Protein AF-A0A6B3GHG1-F1 (afdb_monomer)

Mean predicted aligned error: 8.82 Å

Structure (mmCIF, N/CA/C/O backbone):
data_AF-A0A6B3GHG1-F1
#
_entry.id   AF-A0A6B3GHG1-F1
#
loop_
_atom_site.group_PDB
_atom_site.id
_atom_site.type_symbol
_atom_site.label_atom_id
_atom_site.label_alt_id
_atom_site.label_comp_id
_atom_site.label_asym_id
_atom_site.label_entity_id
_atom_site.label_seq_id
_atom_site.pdbx_PDB_ins_code
_atom_site.Cartn_x
_atom_site.Cartn_y
_atom_site.Cartn_z
_atom_site.occupancy
_atom_site.B_iso_or_equiv
_atom_site.auth_seq_id
_atom_site.auth_comp_id
_atom_site.auth_asym_id
_atom_site.auth_atom_id
_atom_site.pdbx_PDB_model_num
ATOM 1 N N . GLY A 1 1 ? -7.196 -22.641 15.620 1.00 40.41 1 GLY A N 1
ATOM 2 C CA . GLY A 1 1 ? -7.844 -21.319 15.682 1.00 40.41 1 GLY A CA 1
ATOM 3 C C . GLY A 1 1 ? -8.232 -21.071 17.117 1.00 40.41 1 GLY A C 1
ATOM 4 O O . GLY A 1 1 ? -8.872 -21.934 17.696 1.00 40.41 1 GLY A O 1
ATOM 5 N N . ASN A 1 2 ? -7.769 -19.978 17.717 1.00 51.84 2 ASN A N 1
ATOM 6 C CA . ASN A 1 2 ? -7.827 -19.774 19.164 1.00 51.84 2 ASN A CA 1
ATOM 7 C C . ASN A 1 2 ? -9.122 -19.054 19.590 1.00 51.84 2 ASN A C 1
ATOM 9 O O . ASN A 1 2 ? -9.038 -17.950 20.099 1.00 51.84 2 ASN A O 1
ATOM 13 N N . GLY A 1 3 ? -10.294 -19.634 19.286 1.00 67.94 3 GLY A N 1
ATOM 14 C CA . GLY A 1 3 ? -11.611 -19.364 19.909 1.00 67.94 3 GLY A CA 1
ATOM 15 C C . GLY A 1 3 ? -12.143 -17.926 20.079 1.00 67.94 3 GLY A C 1
ATOM 16 O O . GLY A 1 3 ? -13.216 -17.775 20.650 1.00 67.94 3 GLY A O 1
ATOM 17 N N . GLY A 1 4 ? -11.440 -16.883 19.638 1.00 70.38 4 GLY A N 1
ATOM 18 C CA . GLY A 1 4 ? -11.785 -15.491 19.922 1.00 70.38 4 GLY A CA 1
ATOM 19 C C . GLY A 1 4 ? -12.891 -14.958 19.016 1.00 70.38 4 GLY A C 1
ATOM 20 O O . GLY A 1 4 ? -12.834 -15.120 17.796 1.00 70.38 4 GLY A O 1
ATOM 21 N N . LEU A 1 5 ? -13.876 -14.289 19.615 1.00 77.00 5 LEU A N 1
ATOM 22 C CA . LEU A 1 5 ? -14.923 -13.547 18.919 1.00 77.00 5 LEU A CA 1
ATOM 23 C C . LEU A 1 5 ? -14.514 -12.070 18.844 1.00 77.00 5 LEU A C 1
ATOM 25 O O . LEU A 1 5 ? -14.294 -11.440 19.875 1.00 77.00 5 LEU A O 1
ATOM 29 N N . ARG A 1 6 ? -14.408 -11.512 17.632 1.00 78.06 6 ARG A N 1
ATOM 30 C CA . ARG A 1 6 ? -14.175 -10.075 17.418 1.00 78.06 6 ARG A CA 1
ATOM 31 C C . ARG A 1 6 ? -15.475 -9.421 16.966 1.00 78.06 6 ARG A C 1
ATOM 33 O O . ARG A 1 6 ? -16.070 -9.852 15.982 1.00 78.06 6 ARG A O 1
ATOM 40 N N . ILE A 1 7 ? -15.882 -8.372 17.672 1.00 78.31 7 ILE A N 1
ATOM 41 C CA . ILE A 1 7 ? -17.074 -7.573 17.377 1.00 78.31 7 ILE A CA 1
ATOM 42 C C . ILE A 1 7 ? -16.595 -6.161 17.045 1.00 78.31 7 ILE A C 1
ATOM 44 O O . ILE A 1 7 ? -15.796 -5.593 17.783 1.00 78.31 7 ILE A O 1
ATOM 48 N N . GLN A 1 8 ? -17.047 -5.613 15.919 1.00 76.75 8 GLN A N 1
ATOM 49 C CA . GLN A 1 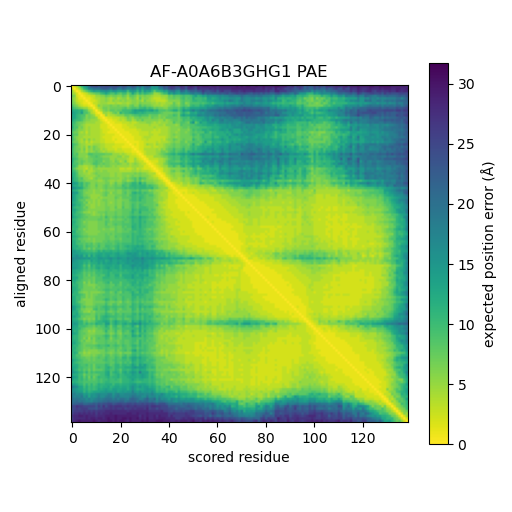8 ? -16.683 -4.271 15.472 1.00 76.75 8 GLN A CA 1
ATOM 50 C C . GLN A 1 8 ? -17.943 -3.422 15.337 1.00 76.75 8 GLN A C 1
ATOM 52 O O . GLN A 1 8 ? -18.911 -3.844 14.708 1.00 76.75 8 GLN A O 1
ATOM 57 N N . ILE A 1 9 ? -17.916 -2.232 15.933 1.00 80.44 9 ILE A N 1
ATOM 58 C CA . ILE A 1 9 ? -19.043 -1.301 15.974 1.00 80.44 9 ILE A CA 1
ATOM 59 C C . ILE A 1 9 ? -18.542 0.045 15.458 1.00 80.44 9 ILE A C 1
ATOM 61 O O . ILE A 1 9 ? -17.497 0.536 15.883 1.00 80.44 9 ILE A O 1
ATOM 65 N N . THR A 1 10 ? -19.260 0.621 14.505 1.00 69.75 10 THR A N 1
ATOM 66 C CA . THR A 1 10 ? -19.001 1.964 13.984 1.00 69.75 10 THR A CA 1
ATOM 67 C C . THR A 1 10 ? -19.739 2.949 14.896 1.00 69.75 10 THR A C 1
ATOM 69 O O . THR A 1 10 ? -20.931 2.772 15.099 1.00 69.75 10 THR A O 1
ATOM 72 N N . GLU A 1 11 ? -19.046 3.950 15.456 1.00 66.56 11 GLU A N 1
ATOM 73 C CA . GLU A 1 11 ? -19.624 5.038 16.287 1.00 66.56 11 GLU A CA 1
ATOM 74 C C . GLU A 1 11 ? -19.921 4.711 17.764 1.00 66.56 11 GLU A C 1
ATOM 76 O O . GLU A 1 11 ? -21.037 4.864 18.256 1.00 66.56 11 GLU A O 1
ATOM 81 N N . VAL A 1 12 ? -18.888 4.331 18.518 1.00 71.94 12 VAL A N 1
ATOM 82 C CA . VAL A 1 12 ? -18.977 4.198 19.980 1.00 71.94 12 VAL A CA 1
ATOM 83 C C . VAL A 1 12 ? -18.058 5.232 20.622 1.00 71.94 12 VAL A C 1
ATOM 85 O O . VAL A 1 12 ? -16.864 5.259 20.333 1.00 71.94 12 VAL A O 1
ATOM 88 N N . ASP A 1 13 ? -18.603 6.105 21.470 1.00 75.06 13 ASP A N 1
ATOM 89 C CA . ASP A 1 13 ? -17.784 6.994 22.297 1.00 75.06 13 ASP A CA 1
ATOM 90 C C . ASP A 1 13 ? -17.149 6.231 23.476 1.00 75.06 13 ASP A C 1
ATOM 92 O O . ASP A 1 13 ? -17.560 5.123 23.826 1.00 75.06 13 ASP A O 1
ATOM 96 N N . THR A 1 14 ? -16.125 6.804 24.111 1.00 75.06 14 THR A N 1
ATOM 97 C CA . THR A 1 14 ? -15.379 6.119 25.179 1.00 75.06 14 THR A CA 1
ATOM 98 C C . THR A 1 14 ? -16.247 5.757 26.390 1.00 75.06 14 THR A C 1
ATOM 100 O O . THR A 1 14 ? -15.979 4.759 27.055 1.00 75.06 14 THR A O 1
ATOM 103 N N . ALA A 1 15 ? -17.291 6.537 26.687 1.00 78.31 15 ALA A N 1
ATOM 104 C CA . ALA A 1 15 ? -18.185 6.260 27.810 1.00 78.31 15 ALA A CA 1
ATOM 105 C C . ALA A 1 15 ? -19.100 5.068 27.496 1.00 78.31 15 ALA A C 1
ATOM 107 O O . ALA A 1 15 ? -19.223 4.148 28.303 1.00 78.31 15 ALA A O 1
ATOM 108 N N . LYS A 1 16 ? -19.657 5.043 26.284 1.00 81.44 16 LYS A N 1
ATOM 109 C CA . LYS A 1 16 ? -20.471 3.955 25.746 1.00 81.44 16 LYS A CA 1
ATOM 110 C C . LYS A 1 16 ? -19.663 2.662 25.609 1.00 81.44 16 LYS A C 1
ATOM 112 O O . LYS A 1 16 ? -20.178 1.588 25.891 1.00 81.44 16 LYS A O 1
ATOM 117 N N . ALA A 1 17 ? -18.387 2.751 25.230 1.00 80.44 17 ALA A N 1
ATOM 118 C CA . ALA A 1 17 ? -17.499 1.592 25.133 1.00 80.44 17 ALA A CA 1
ATOM 119 C C . ALA A 1 17 ? -17.252 0.931 26.498 1.00 80.44 17 ALA A C 1
ATOM 121 O O . ALA A 1 17 ? -17.267 -0.296 26.593 1.00 80.44 17 ALA A O 1
ATOM 122 N N . ASN A 1 18 ? -17.072 1.732 27.552 1.00 82.56 18 ASN A N 1
ATOM 123 C CA . ASN A 1 18 ? -16.923 1.220 28.915 1.00 82.56 18 ASN A CA 1
ATOM 124 C C . ASN A 1 18 ? -18.222 0.583 29.426 1.00 82.56 18 ASN A C 1
ATOM 126 O O . ASN A 1 18 ? -18.173 -0.515 29.970 1.00 82.56 18 ASN A O 1
ATOM 130 N N . GLU A 1 19 ? -19.374 1.212 29.173 1.00 85.19 19 GLU A N 1
ATOM 131 C CA . GLU A 1 19 ? -20.698 0.656 29.500 1.00 85.19 19 GLU A CA 1
ATOM 132 C C . GLU A 1 19 ? -20.926 -0.703 28.808 1.00 85.19 19 GLU A C 1
ATOM 134 O O . GLU A 1 19 ? -21.356 -1.671 29.437 1.00 85.19 19 GLU A O 1
ATOM 139 N N . ILE A 1 20 ? -20.576 -0.808 27.519 1.00 85.19 20 ILE A N 1
ATOM 140 C CA . ILE A 1 20 ? -20.667 -2.055 26.745 1.00 85.19 20 ILE A CA 1
ATOM 141 C C . ILE A 1 20 ? -19.745 -3.128 27.332 1.00 85.19 20 ILE A C 1
ATOM 143 O O . ILE A 1 20 ? -20.159 -4.277 27.470 1.00 85.19 20 ILE A O 1
ATOM 147 N N . LYS A 1 21 ? -18.510 -2.766 27.696 1.00 84.19 21 LYS A N 1
ATOM 148 C CA . LYS A 1 21 ? -17.539 -3.691 28.292 1.00 84.19 21 LYS A CA 1
ATOM 149 C C . LYS A 1 21 ? -18.024 -4.248 29.633 1.00 84.19 21 LYS A C 1
ATOM 151 O O . LYS A 1 21 ? -17.899 -5.447 29.867 1.00 84.19 21 LYS A O 1
ATOM 156 N N . GLU A 1 22 ? -18.579 -3.394 30.486 1.00 85.88 22 GLU A N 1
ATOM 157 C CA . GLU A 1 22 ? -19.104 -3.772 31.803 1.00 85.88 22 GLU A CA 1
ATOM 158 C C . GLU A 1 22 ? -20.341 -4.675 31.659 1.00 85.88 22 GLU A C 1
ATOM 160 O O . GLU A 1 22 ? -20.395 -5.752 32.247 1.00 85.88 22 GLU A O 1
ATOM 165 N N . THR A 1 23 ? -21.251 -4.330 30.741 1.00 87.44 23 THR A N 1
ATOM 166 C CA . THR A 1 23 ? -22.426 -5.159 30.419 1.00 87.44 23 THR A CA 1
ATOM 167 C C . THR A 1 23 ? -22.027 -6.538 29.875 1.00 87.44 23 THR A C 1
ATOM 169 O O . THR A 1 23 ? -22.565 -7.555 30.303 1.00 87.44 23 THR A O 1
ATOM 172 N N . LEU A 1 24 ? -21.052 -6.598 28.959 1.00 86.81 24 LEU A N 1
ATOM 173 C CA . LEU A 1 24 ? -20.536 -7.859 28.410 1.00 86.81 24 LEU A CA 1
ATOM 174 C C . LEU A 1 24 ? -19.855 -8.724 29.478 1.00 86.81 24 LEU A C 1
ATOM 176 O O . LEU A 1 24 ? -20.000 -9.944 29.445 1.00 86.81 24 LEU A O 1
ATOM 180 N N . SER A 1 25 ? -19.118 -8.107 30.408 1.00 87.56 25 SER A N 1
ATOM 181 C CA . SER A 1 25 ? -18.491 -8.794 31.544 1.00 87.56 25 SER A CA 1
ATOM 182 C C . SER A 1 25 ? -19.546 -9.470 32.422 1.00 87.56 25 SER A C 1
ATOM 184 O O . SER A 1 25 ? -19.427 -10.657 32.729 1.00 87.56 25 SER A O 1
ATOM 186 N N . ASP A 1 26 ? -20.605 -8.738 32.770 1.00 89.31 26 ASP A N 1
ATOM 187 C CA . ASP A 1 26 ? -21.681 -9.233 33.630 1.00 89.31 26 ASP A CA 1
ATOM 188 C C . ASP A 1 26 ? -22.517 -10.330 32.954 1.00 89.31 26 ASP A C 1
ATOM 190 O O . ASP A 1 26 ? -22.846 -11.340 33.578 1.00 89.31 26 ASP A O 1
ATOM 194 N N . GLU A 1 27 ? -22.839 -10.167 31.669 1.00 88.69 27 GLU A N 1
ATOM 195 C CA . GLU A 1 27 ? -23.734 -11.076 30.945 1.00 88.69 27 GLU A CA 1
ATOM 196 C C . GLU A 1 27 ? -23.037 -12.368 30.490 1.00 88.69 27 GLU A C 1
ATOM 198 O O . GLU A 1 27 ? -23.653 -13.436 30.462 1.00 88.69 27 GLU A O 1
ATOM 203 N N . LEU A 1 28 ? -21.738 -12.300 30.175 1.00 86.06 28 LEU A N 1
ATOM 204 C CA . LEU A 1 28 ? -20.942 -13.469 29.788 1.00 86.06 28 LEU A CA 1
ATOM 205 C C . LEU A 1 28 ? -20.221 -14.126 30.976 1.00 86.06 28 LEU A C 1
ATOM 207 O O . LEU A 1 28 ? -19.706 -15.236 30.829 1.00 86.06 28 LEU A O 1
ATOM 211 N N . GLY A 1 29 ? -20.174 -13.468 32.140 1.00 84.94 29 GLY A N 1
ATOM 212 C CA . GLY A 1 29 ? -19.451 -13.945 33.324 1.00 84.94 29 GLY A CA 1
ATOM 213 C C . GLY A 1 29 ? -17.933 -14.016 33.125 1.00 84.94 29 GLY A C 1
ATOM 214 O O . GLY A 1 29 ? -17.265 -14.833 33.760 1.00 84.94 29 GLY A O 1
ATOM 215 N N . ILE A 1 30 ? -17.395 -13.204 32.211 1.00 85.38 30 ILE A N 1
ATOM 216 C CA . ILE A 1 30 ? -15.971 -13.157 31.860 1.00 85.38 30 ILE A CA 1
ATOM 217 C C . ILE A 1 30 ? -15.356 -11.932 32.547 1.00 85.38 30 ILE A C 1
ATOM 219 O O . ILE A 1 30 ? -15.942 -10.857 32.447 1.00 85.38 30 ILE A O 1
ATOM 223 N N . PRO A 1 31 ? -14.186 -12.044 33.206 1.00 82.88 31 PRO A N 1
ATOM 224 C CA . PRO A 1 31 ? -13.517 -10.895 33.807 1.00 82.88 31 PRO A CA 1
ATOM 225 C C . PRO A 1 31 ? -13.328 -9.755 32.800 1.00 82.88 31 PRO A C 1
ATOM 227 O O . PRO A 1 31 ? -12.861 -9.974 31.683 1.00 82.88 31 PRO A O 1
ATOM 230 N N . ALA A 1 32 ? -13.620 -8.519 33.209 1.00 78.31 32 ALA A N 1
ATOM 231 C CA . ALA A 1 32 ? -13.442 -7.342 32.357 1.00 78.31 32 ALA A CA 1
ATOM 232 C C . ALA A 1 32 ? -12.001 -7.197 31.821 1.00 78.31 32 ALA A C 1
ATOM 234 O O . ALA A 1 32 ? -11.797 -6.651 30.737 1.00 78.31 32 ALA A O 1
ATOM 235 N N . ASP A 1 33 ? -10.998 -7.709 32.536 1.00 80.88 33 ASP A N 1
ATOM 236 C CA . ASP A 1 33 ? -9.598 -7.703 32.094 1.00 80.88 33 ASP A CA 1
ATOM 237 C C . ASP A 1 33 ? -9.347 -8.591 30.862 1.00 80.88 33 ASP A C 1
ATOM 239 O O . ASP A 1 33 ? -8.439 -8.309 30.081 1.00 80.88 33 ASP A O 1
ATOM 243 N N . ASP A 1 34 ? -10.191 -9.599 30.627 1.00 81.44 34 ASP A N 1
ATOM 244 C CA . ASP A 1 34 ? -10.109 -10.473 29.453 1.00 81.44 34 ASP A CA 1
ATOM 245 C C . ASP A 1 34 ? -10.811 -9.867 28.218 1.00 81.44 34 ASP A C 1
ATOM 247 O O . ASP A 1 34 ? -10.642 -10.350 27.093 1.00 81.44 34 ASP A O 1
ATOM 251 N N . ILE A 1 35 ? -11.570 -8.775 28.390 1.00 80.62 35 ILE A N 1
ATOM 252 C CA . ILE A 1 35 ? -12.243 -8.050 27.304 1.00 80.62 35 ILE A CA 1
ATOM 253 C C . ILE A 1 35 ? -11.355 -6.885 26.841 1.00 80.62 35 ILE A C 1
ATOM 255 O O . ILE A 1 35 ? -11.296 -5.817 27.462 1.00 80.62 35 ILE A O 1
ATOM 259 N N . ASN A 1 36 ? -10.682 -7.075 25.703 1.00 79.62 36 ASN A N 1
ATOM 260 C CA . ASN A 1 36 ? -9.922 -6.016 25.037 1.00 79.62 36 ASN A CA 1
ATOM 261 C C . ASN A 1 36 ? -10.865 -5.117 24.227 1.00 79.62 36 ASN A C 1
ATOM 263 O O . ASN A 1 36 ? -11.526 -5.578 23.297 1.00 79.62 36 ASN A O 1
ATOM 267 N N . ALA A 1 37 ? -10.911 -3.834 24.584 1.00 74.44 37 ALA A N 1
ATOM 268 C CA . ALA A 1 37 ? -11.679 -2.815 23.882 1.00 74.44 37 ALA A CA 1
ATOM 269 C C . ALA A 1 37 ? -10.712 -1.785 23.292 1.00 74.44 37 ALA A C 1
ATOM 271 O O . ALA A 1 37 ? -10.223 -0.905 23.999 1.00 74.44 37 ALA A O 1
ATOM 272 N N . ASP A 1 38 ? -10.445 -1.907 21.995 1.00 75.75 38 ASP A N 1
ATOM 273 C CA . ASP A 1 38 ? -9.664 -0.930 21.244 1.00 75.75 38 ASP A CA 1
ATOM 274 C C . ASP A 1 38 ? -10.610 0.021 20.516 1.00 75.75 38 ASP A C 1
ATOM 276 O O . ASP A 1 38 ? -11.439 -0.394 19.703 1.00 75.75 38 ASP A O 1
ATOM 280 N N . LEU A 1 39 ? -10.487 1.313 20.815 1.00 74.62 39 LEU A N 1
ATOM 281 C CA . LEU A 1 39 ? -11.327 2.350 20.232 1.00 74.62 39 LEU A CA 1
ATOM 282 C C . LEU A 1 39 ? -10.517 3.119 19.190 1.00 74.62 39 LEU A C 1
ATOM 284 O O . LEU A 1 39 ? -9.623 3.904 19.514 1.00 74.62 39 LEU A O 1
ATOM 288 N N . VAL A 1 40 ? -10.825 2.878 17.918 1.00 76.56 40 VAL A N 1
ATOM 289 C CA . VAL A 1 40 ? -10.165 3.560 16.806 1.00 76.56 40 VAL A CA 1
ATOM 290 C C . VAL A 1 40 ? -10.894 4.862 16.514 1.00 76.56 40 VAL A C 1
ATOM 292 O O . VAL A 1 40 ? -11.969 4.889 15.919 1.00 76.56 40 VAL A O 1
ATOM 295 N N . GLY A 1 41 ? -10.303 5.962 16.979 1.00 77.25 41 GLY A N 1
ATOM 296 C CA . GLY A 1 41 ? -10.855 7.297 16.784 1.00 77.25 41 GLY A CA 1
ATOM 297 C C . GLY A 1 41 ? -10.726 7.792 15.332 1.00 77.25 41 GLY A C 1
ATOM 298 O O . GLY A 1 41 ? -9.774 7.417 14.638 1.00 77.25 41 GLY A O 1
ATOM 299 N N . PRO A 1 42 ? -11.603 8.714 14.884 1.00 76.44 42 PRO A N 1
ATOM 300 C CA . PRO A 1 42 ? -11.550 9.290 13.535 1.00 76.44 42 PRO A CA 1
ATOM 301 C C . PRO A 1 42 ? -10.181 9.894 13.186 1.00 76.44 42 PRO A C 1
ATOM 303 O O . PRO A 1 42 ? -9.661 9.693 12.090 1.00 76.44 42 PRO A O 1
ATOM 306 N N . SER A 1 43 ? -9.549 10.566 14.153 1.00 81.50 43 SER A N 1
ATOM 307 C CA . SER A 1 43 ? -8.223 11.174 13.996 1.00 81.50 43 SER A CA 1
ATOM 308 C C . SER A 1 43 ? -7.101 10.148 13.842 1.00 81.50 43 SER A C 1
ATOM 310 O O . SER A 1 43 ? -6.073 10.442 13.233 1.00 81.50 43 SER A O 1
ATOM 312 N N . TRP A 1 44 ? -7.254 8.943 14.392 1.00 83.25 44 TRP A N 1
ATOM 313 C CA . TRP A 1 44 ? -6.278 7.875 14.200 1.00 83.25 44 TRP A CA 1
ATOM 314 C C . TRP A 1 44 ? -6.369 7.327 12.777 1.00 83.25 44 TRP A C 1
ATOM 316 O O . TRP A 1 44 ? -5.348 7.238 12.098 1.00 83.25 44 TRP A O 1
ATOM 326 N N . GLY A 1 45 ? -7.587 7.059 12.293 1.00 81.50 45 GLY A N 1
ATOM 327 C CA . GLY A 1 45 ? -7.823 6.622 10.915 1.00 81.50 45 GLY A CA 1
ATOM 328 C C . GLY A 1 45 ? -7.266 7.614 9.891 1.00 81.50 45 GLY A C 1
ATOM 329 O O . GLY A 1 45 ? -6.543 7.217 8.978 1.00 81.50 45 GLY A O 1
ATOM 330 N 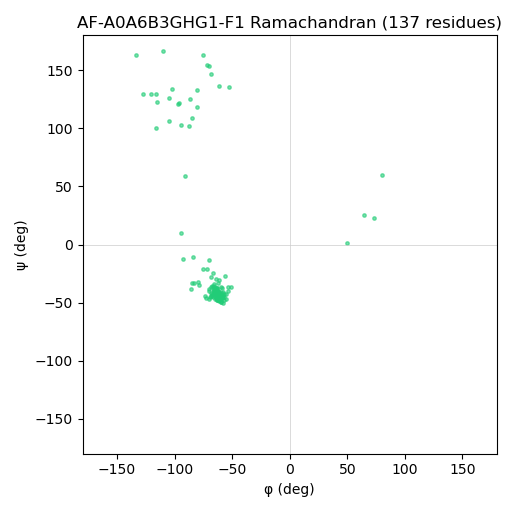N . GLU A 1 46 ? -7.504 8.912 10.098 1.00 85.00 46 GLU A N 1
ATOM 331 C CA . GLU A 1 46 ? -6.947 9.976 9.255 1.00 85.00 46 GLU A CA 1
ATOM 332 C C . GLU A 1 46 ? -5.409 9.979 9.262 1.00 85.00 46 GLU A C 1
ATOM 334 O O . GLU A 1 46 ? -4.772 10.047 8.208 1.00 85.00 46 GLU A O 1
ATOM 339 N N . GLN A 1 47 ? -4.785 9.846 10.435 1.00 88.12 47 GLN A N 1
ATOM 340 C CA . GLN A 1 47 ? -3.326 9.770 10.539 1.00 88.12 47 GLN A CA 1
ATOM 341 C C . GLN A 1 47 ? -2.754 8.543 9.823 1.00 88.12 47 GLN A C 1
ATOM 343 O O . GLN A 1 47 ? -1.724 8.652 9.153 1.00 88.12 47 GLN A O 1
ATOM 348 N N . ILE A 1 48 ? -3.394 7.379 9.953 1.00 87.38 48 ILE A N 1
ATOM 349 C CA . ILE A 1 48 ? -2.946 6.154 9.285 1.00 87.38 48 ILE A CA 1
ATOM 350 C C . ILE A 1 48 ? -3.119 6.264 7.772 1.00 87.38 48 ILE A C 1
ATOM 352 O O . ILE A 1 48 ? -2.179 5.949 7.043 1.00 87.38 48 ILE A O 1
ATOM 356 N N . ALA A 1 49 ? -4.253 6.777 7.296 1.00 85.56 49 ALA A N 1
ATOM 357 C CA . ALA A 1 49 ? -4.481 7.013 5.875 1.00 85.56 49 ALA A CA 1
ATOM 358 C C . ALA A 1 49 ? -3.431 7.971 5.288 1.00 85.56 49 ALA A C 1
ATOM 360 O O . ALA A 1 49 ? -2.824 7.672 4.259 1.00 85.56 49 ALA A O 1
ATOM 361 N N . ASN A 1 50 ? -3.134 9.078 5.974 1.00 90.12 50 ASN A N 1
ATOM 362 C CA . ASN A 1 50 ? -2.104 10.029 5.545 1.00 90.12 50 ASN A CA 1
ATOM 363 C C . ASN A 1 50 ? -0.702 9.400 5.505 1.00 90.12 50 ASN A C 1
ATOM 365 O O . ASN A 1 50 ? 0.060 9.627 4.559 1.00 90.12 50 ASN A O 1
ATOM 369 N N . LYS A 1 51 ? -0.354 8.566 6.493 1.00 89.94 51 LYS A N 1
ATOM 370 C CA . LYS A 1 51 ? 0.913 7.817 6.490 1.00 89.94 51 LYS A CA 1
ATOM 371 C C . LYS A 1 51 ? 0.973 6.798 5.355 1.00 89.94 51 LYS A C 1
ATOM 373 O O . LYS A 1 51 ? 2.027 6.664 4.740 1.00 89.94 51 LYS A O 1
ATOM 378 N N . ALA A 1 52 ? -0.135 6.123 5.048 1.00 89.44 52 ALA A N 1
ATOM 379 C CA . ALA A 1 52 ? -0.226 5.186 3.932 1.00 89.44 52 ALA A CA 1
ATOM 380 C C . ALA A 1 52 ? 0.030 5.888 2.592 1.00 89.44 52 ALA A C 1
ATOM 382 O O . ALA A 1 52 ? 0.887 5.452 1.824 1.00 89.44 52 ALA A O 1
ATOM 383 N N . TRP A 1 53 ? -0.637 7.021 2.358 1.00 90.31 53 TRP A N 1
ATOM 384 C CA . TRP A 1 53 ? -0.429 7.844 1.165 1.00 90.31 53 TRP A CA 1
ATOM 385 C C . TRP A 1 53 ? 1.003 8.357 1.050 1.00 90.31 53 TRP A C 1
ATOM 387 O O . TRP A 1 53 ? 1.604 8.283 -0.021 1.00 90.31 53 TRP A O 1
ATOM 397 N N . THR A 1 54 ? 1.576 8.828 2.159 1.00 92.31 54 THR A N 1
ATOM 398 C CA . THR A 1 54 ? 2.967 9.298 2.188 1.00 92.31 54 THR A CA 1
ATOM 399 C C . THR A 1 54 ? 3.940 8.162 1.870 1.00 92.31 54 THR A C 1
ATOM 401 O O . THR A 1 54 ? 4.817 8.324 1.025 1.00 92.31 54 THR A O 1
ATOM 404 N N . GLY A 1 55 ? 3.771 6.998 2.505 1.00 91.25 55 GLY A N 1
ATOM 405 C CA . GLY A 1 55 ? 4.612 5.824 2.271 1.00 91.25 55 GLY A CA 1
ATOM 406 C C . GLY A 1 55 ? 4.538 5.336 0.826 1.00 91.25 55 GLY A C 1
ATOM 407 O O . GLY A 1 55 ? 5.572 5.071 0.214 1.00 91.25 55 GLY A O 1
ATOM 408 N N . LEU A 1 56 ? 3.333 5.304 0.254 1.00 90.00 56 LEU A N 1
ATOM 409 C CA . LEU A 1 56 ? 3.124 4.974 -1.150 1.00 90.00 56 LEU A CA 1
ATOM 410 C C . LEU A 1 56 ? 3.807 5.982 -2.082 1.00 90.00 56 LEU A C 1
ATOM 412 O O . LEU A 1 56 ? 4.493 5.580 -3.016 1.00 90.00 56 LEU A O 1
ATOM 416 N N . GLY A 1 57 ? 3.661 7.284 -1.825 1.00 92.06 57 GLY A N 1
ATOM 417 C CA . GLY A 1 57 ? 4.307 8.327 -2.623 1.00 92.06 57 GLY A CA 1
ATOM 418 C C . GLY A 1 57 ? 5.833 8.214 -2.607 1.00 92.06 57 GLY A C 1
ATOM 419 O O . GLY A 1 57 ? 6.466 8.247 -3.662 1.00 92.06 57 GLY A O 1
ATOM 420 N N . VAL A 1 58 ? 6.423 8.005 -1.425 1.00 94.25 58 VAL A N 1
ATOM 421 C CA . VAL A 1 58 ? 7.869 7.778 -1.277 1.00 94.25 58 VAL A CA 1
ATOM 422 C C . VAL A 1 58 ? 8.305 6.525 -2.037 1.00 94.25 58 VAL A C 1
ATOM 424 O O . VAL A 1 58 ? 9.277 6.583 -2.787 1.00 94.25 58 VAL A O 1
ATOM 427 N N . PHE A 1 59 ? 7.573 5.416 -1.901 1.00 91.44 59 PHE A N 1
ATOM 428 C CA . PHE A 1 59 ? 7.848 4.185 -2.641 1.00 91.44 59 PHE A CA 1
ATOM 429 C C . PHE A 1 59 ? 7.821 4.419 -4.156 1.00 91.44 59 PHE A C 1
ATOM 431 O O . PHE A 1 59 ? 8.792 4.098 -4.836 1.00 91.44 59 PHE A O 1
ATOM 438 N N . MET A 1 60 ? 6.769 5.051 -4.684 1.00 90.69 60 MET A N 1
ATOM 439 C CA . MET A 1 60 ? 6.641 5.330 -6.117 1.00 90.69 60 MET A CA 1
ATOM 440 C C . MET A 1 60 ? 7.795 6.187 -6.646 1.00 90.69 60 MET A C 1
ATOM 442 O O . MET A 1 60 ? 8.337 5.890 -7.709 1.00 90.69 60 MET A O 1
ATOM 446 N N . ILE A 1 61 ? 8.221 7.211 -5.901 1.00 92.88 61 ILE A N 1
ATOM 447 C CA . ILE A 1 61 ? 9.377 8.039 -6.275 1.00 92.88 61 ILE A CA 1
ATOM 448 C C . ILE A 1 61 ? 10.655 7.195 -6.334 1.00 92.88 61 ILE A C 1
ATOM 450 O O . ILE A 1 61 ? 11.397 7.279 -7.313 1.00 92.88 61 ILE A O 1
ATOM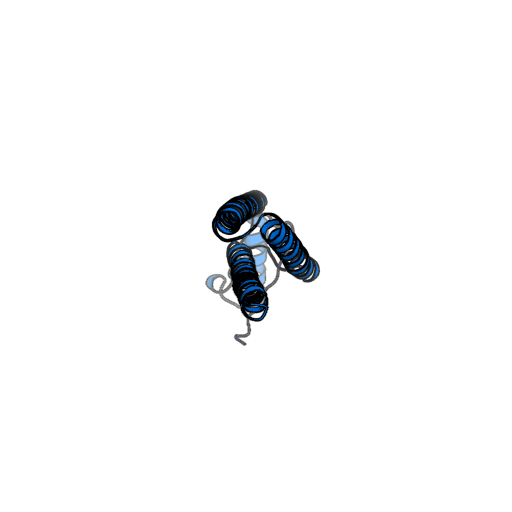 454 N N . LEU A 1 62 ? 10.907 6.363 -5.318 1.00 93.44 62 LEU A N 1
ATOM 455 C CA . LEU A 1 62 ? 12.080 5.486 -5.287 1.00 93.44 62 LEU A CA 1
ATOM 456 C C . LEU A 1 62 ? 12.083 4.504 -6.460 1.00 93.44 62 LEU A C 1
ATOM 458 O O . LEU A 1 62 ? 13.125 4.308 -7.083 1.00 93.44 62 LEU A O 1
ATOM 462 N N . VAL A 1 63 ? 10.923 3.942 -6.804 1.00 91.25 63 VAL A N 1
ATOM 463 C CA . VAL A 1 63 ? 10.773 3.055 -7.961 1.00 91.25 63 VAL A CA 1
ATOM 464 C C . VAL A 1 63 ? 11.060 3.784 -9.267 1.00 91.25 63 VAL A C 1
ATOM 466 O O . VAL A 1 63 ? 11.830 3.279 -10.079 1.00 91.25 63 VAL A O 1
ATOM 469 N N . VAL A 1 64 ? 10.496 4.977 -9.475 1.00 89.50 64 VAL A N 1
ATOM 470 C CA . VAL A 1 64 ? 10.759 5.779 -10.682 1.00 89.50 64 VAL A CA 1
ATOM 471 C C . VAL A 1 64 ? 12.253 6.061 -10.827 1.00 89.50 64 VAL A C 1
ATOM 473 O O . VAL A 1 64 ? 12.809 5.852 -11.903 1.00 89.50 64 VAL A O 1
ATOM 476 N N . ILE A 1 65 ? 12.913 6.498 -9.749 1.00 91.62 65 ILE A N 1
ATOM 477 C CA . ILE A 1 65 ? 14.356 6.778 -9.747 1.00 91.62 65 ILE A CA 1
ATOM 478 C C . ILE A 1 65 ? 15.148 5.510 -10.074 1.00 91.62 65 ILE A C 1
ATOM 480 O O . ILE A 1 65 ? 16.028 5.537 -10.932 1.00 91.62 65 ILE A O 1
ATOM 484 N N . TYR A 1 66 ? 14.824 4.396 -9.420 1.00 90.69 66 TYR A N 1
ATOM 485 C CA . TYR A 1 66 ? 15.485 3.117 -9.649 1.00 90.69 66 TYR A CA 1
ATOM 486 C C . TYR A 1 66 ? 15.347 2.657 -11.109 1.00 90.69 66 TYR A C 1
ATOM 488 O O . TYR A 1 66 ? 16.349 2.353 -11.759 1.00 90.69 66 TYR A O 1
ATOM 496 N N . LEU A 1 67 ? 14.127 2.676 -11.655 1.00 89.19 67 LEU A N 1
ATOM 497 C CA . LEU A 1 67 ? 13.856 2.269 -13.033 1.00 89.19 67 LEU A CA 1
ATOM 498 C C . LEU A 1 67 ? 14.535 3.189 -14.051 1.00 89.19 67 LEU A C 1
ATOM 500 O O . LEU A 1 67 ? 15.038 2.696 -15.055 1.00 89.19 67 LEU A O 1
ATOM 504 N N . ALA A 1 68 ? 14.592 4.498 -13.788 1.00 86.62 68 ALA A N 1
ATOM 505 C CA . ALA A 1 68 ? 15.259 5.461 -14.662 1.00 86.62 68 ALA A CA 1
ATOM 506 C C . ALA A 1 68 ? 16.775 5.221 -14.777 1.00 86.62 68 ALA A C 1
ATOM 508 O O . ALA A 1 68 ? 17.366 5.536 -15.807 1.00 86.62 68 ALA A O 1
ATOM 509 N N . ILE A 1 69 ? 17.405 4.673 -13.732 1.00 88.56 69 ILE A N 1
ATOM 510 C CA . ILE A 1 69 ? 18.839 4.345 -13.728 1.00 88.56 69 ILE A CA 1
ATOM 511 C C . ILE A 1 69 ? 19.086 2.949 -14.323 1.00 88.56 69 ILE A C 1
ATOM 513 O O . ILE A 1 69 ? 20.074 2.743 -15.027 1.00 88.56 69 ILE A O 1
ATOM 517 N N . ALA A 1 70 ? 18.209 1.983 -14.042 1.00 85.19 70 ALA A N 1
ATOM 518 C CA . ALA A 1 70 ? 18.402 0.587 -14.434 1.00 85.19 70 ALA A CA 1
ATOM 519 C C . ALA A 1 70 ? 17.973 0.278 -15.886 1.00 85.19 70 ALA A C 1
ATOM 521 O O . ALA A 1 70 ? 18.589 -0.567 -16.552 1.00 85.19 70 ALA A O 1
ATOM 522 N N . PHE A 1 71 ? 16.940 0.962 -16.394 1.00 84.94 71 PHE A N 1
ATOM 523 C CA . PHE A 1 71 ? 16.228 0.596 -17.622 1.00 84.94 71 PHE A CA 1
ATOM 524 C C . PHE A 1 71 ? 15.980 1.779 -18.570 1.00 84.94 71 PHE A C 1
ATOM 526 O O . PHE A 1 71 ? 16.052 2.948 -18.204 1.00 84.94 71 PHE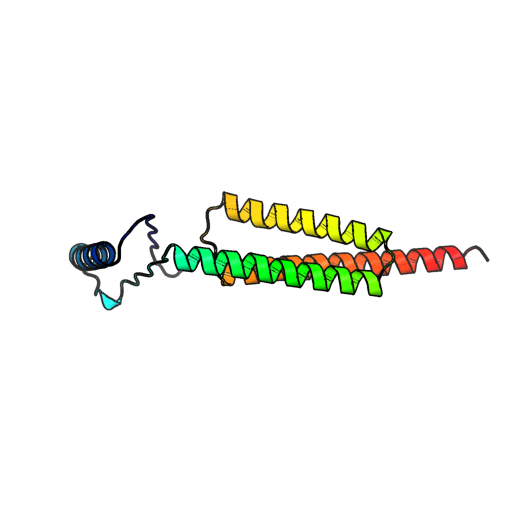 A O 1
ATOM 533 N N . GLU A 1 72 ? 15.658 1.466 -19.827 1.00 86.62 72 GLU A N 1
ATOM 534 C CA . GLU A 1 72 ? 15.238 2.459 -20.819 1.00 86.62 72 GLU A CA 1
ATOM 535 C C . GLU A 1 72 ? 13.841 3.019 -20.511 1.00 86.62 72 GLU A C 1
ATOM 537 O O . GLU A 1 72 ? 12.983 2.327 -19.959 1.00 86.62 72 GLU A O 1
ATOM 542 N N . TRP A 1 73 ? 13.571 4.251 -20.958 1.00 82.56 73 TRP A N 1
ATOM 543 C CA . TRP A 1 73 ? 12.333 4.977 -20.642 1.00 82.56 73 TRP A CA 1
ATOM 544 C C . TRP A 1 73 ? 11.050 4.196 -20.978 1.00 82.56 73 TRP A C 1
ATOM 546 O O . TRP A 1 73 ? 10.081 4.247 -20.226 1.00 82.56 73 TRP A O 1
ATOM 556 N N . ARG A 1 74 ? 11.046 3.428 -22.078 1.00 86.94 74 ARG A N 1
ATOM 557 C CA . ARG A 1 74 ? 9.890 2.616 -22.501 1.00 86.94 74 ARG A CA 1
ATOM 558 C C . ARG A 1 74 ? 9.592 1.488 -21.517 1.00 86.94 74 ARG A C 1
ATOM 560 O O . ARG A 1 74 ? 8.428 1.226 -21.231 1.00 86.94 74 ARG A O 1
ATOM 567 N N . MET A 1 75 ? 10.638 0.845 -20.998 1.00 87.88 75 MET A N 1
ATOM 568 C CA . MET A 1 75 ? 10.511 -0.199 -19.983 1.00 87.88 75 MET A CA 1
ATOM 569 C C . MET A 1 75 ? 10.057 0.413 -18.656 1.00 87.88 75 MET A C 1
ATOM 571 O O . MET A 1 75 ? 9.091 -0.064 -18.073 1.00 87.88 75 MET A O 1
ATOM 575 N N . ALA A 1 76 ? 10.649 1.535 -18.236 1.00 87.44 76 ALA A N 1
ATOM 576 C CA . ALA A 1 76 ? 10.237 2.228 -17.014 1.00 87.44 76 ALA A CA 1
ATOM 577 C C . ALA A 1 76 ? 8.736 2.586 -17.008 1.00 87.44 76 ALA A C 1
ATOM 579 O O . ALA A 1 76 ? 8.051 2.350 -16.016 1.00 87.44 76 ALA A O 1
ATOM 580 N N . VAL A 1 77 ? 8.195 3.081 -18.129 1.00 89.31 77 VAL A N 1
ATOM 581 C CA . VAL A 1 77 ? 6.754 3.367 -18.257 1.00 89.31 77 VAL A CA 1
ATOM 582 C C . VAL A 1 77 ? 5.910 2.092 -18.150 1.00 89.31 77 VAL A C 1
ATOM 584 O O . VAL A 1 77 ? 4.899 2.097 -17.453 1.00 89.31 77 VAL A O 1
ATOM 587 N N . ALA A 1 78 ? 6.322 0.995 -18.791 1.00 90.44 78 ALA A N 1
ATOM 588 C CA . ALA A 1 78 ? 5.607 -0.278 -18.700 1.00 90.44 78 ALA A CA 1
ATOM 589 C C . ALA A 1 78 ? 5.570 -0.823 -17.258 1.00 90.44 78 ALA A C 1
ATOM 591 O O . ALA A 1 78 ? 4.511 -1.241 -16.794 1.00 90.44 78 ALA A O 1
ATOM 592 N N . ALA A 1 79 ? 6.688 -0.746 -16.527 1.00 89.62 79 ALA A N 1
ATOM 593 C CA . ALA A 1 79 ? 6.749 -1.130 -15.115 1.00 89.62 79 ALA A CA 1
ATOM 594 C C . ALA A 1 79 ? 5.839 -0.269 -14.227 1.00 89.62 79 ALA A C 1
ATOM 596 O O . ALA A 1 79 ? 5.171 -0.793 -13.339 1.00 89.62 79 ALA A O 1
ATOM 597 N N . LEU A 1 80 ? 5.763 1.043 -14.475 1.00 89.81 80 LEU A N 1
ATOM 598 C CA . LEU A 1 80 ? 4.855 1.918 -13.726 1.00 89.81 80 LEU A CA 1
ATOM 599 C C . LEU A 1 80 ? 3.387 1.550 -13.949 1.00 89.81 80 LEU A C 1
ATOM 601 O O . LEU A 1 80 ? 2.611 1.542 -12.997 1.00 89.81 80 LEU A O 1
ATOM 605 N N . VAL A 1 81 ? 3.005 1.216 -15.184 1.00 92.06 81 VAL A N 1
ATOM 606 C CA . VAL A 1 81 ? 1.639 0.762 -15.489 1.00 92.06 81 VAL A CA 1
ATOM 607 C C . VAL A 1 81 ? 1.329 -0.560 -14.782 1.00 92.06 81 VAL A C 1
ATOM 609 O O . VAL A 1 81 ? 0.251 -0.686 -14.203 1.00 92.06 81 VAL A O 1
ATOM 612 N N . ALA A 1 82 ? 2.270 -1.511 -14.772 1.00 91.75 82 ALA A N 1
ATOM 613 C CA . ALA A 1 82 ? 2.115 -2.775 -14.051 1.00 91.75 82 ALA A CA 1
ATOM 614 C C . ALA A 1 82 ? 1.913 -2.551 -12.541 1.00 91.75 82 ALA A C 1
ATOM 616 O O . ALA A 1 82 ? 0.966 -3.069 -11.957 1.00 91.75 82 ALA A O 1
ATOM 617 N N . LEU A 1 83 ? 2.712 -1.679 -11.922 1.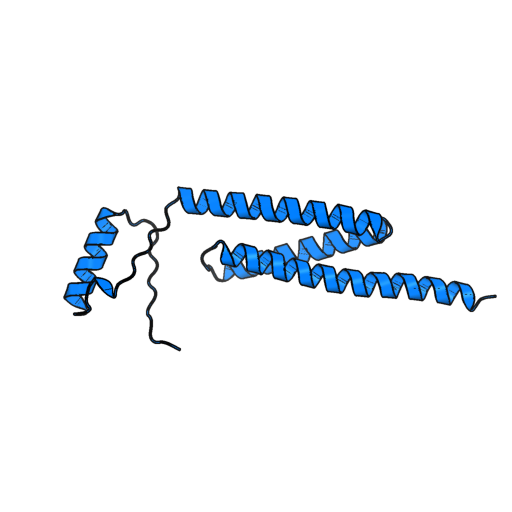00 91.81 83 LEU A N 1
ATOM 618 C CA . LEU A 1 83 ? 2.558 -1.352 -10.501 1.00 91.81 83 LEU A CA 1
ATOM 619 C C . LEU A 1 83 ? 1.235 -0.654 -10.179 1.00 91.81 83 LEU A C 1
ATOM 621 O O . LEU A 1 83 ? 0.629 -0.938 -9.147 1.00 91.81 83 LEU A O 1
ATOM 625 N N . ILE A 1 84 ? 0.767 0.246 -11.051 1.00 91.75 84 ILE A N 1
ATOM 626 C CA . ILE A 1 84 ? -0.543 0.898 -10.898 1.00 91.75 84 ILE A CA 1
ATOM 627 C C . ILE A 1 84 ? -1.672 -0.138 -10.970 1.00 91.75 84 ILE A C 1
ATOM 629 O O . ILE A 1 84 ? -2.638 -0.065 -10.207 1.00 91.75 84 ILE A O 1
ATOM 633 N N . HIS A 1 85 ? -1.563 -1.112 -11.867 1.00 94.38 85 HIS A N 1
ATOM 634 C CA . HIS A 1 85 ? -2.513 -2.215 -11.948 1.00 94.38 85 HIS A CA 1
ATOM 635 C C . HIS A 1 85 ? -2.514 -3.043 -10.653 1.00 94.38 85 HIS A C 1
ATOM 637 O O . HIS A 1 85 ? -3.574 -3.260 -10.061 1.00 94.38 85 HIS A O 1
ATOM 643 N N . ASP A 1 86 ? -1.337 -3.416 -10.157 1.00 93.44 86 ASP A N 1
ATOM 644 C CA . ASP A 1 86 ? -1.205 -4.266 -8.974 1.00 93.44 86 ASP A CA 1
ATOM 645 C C . ASP A 1 86 ? -1.715 -3.580 -7.709 1.00 93.44 86 ASP A C 1
ATOM 647 O O . ASP A 1 86 ? -2.441 -4.195 -6.922 1.00 93.44 86 ASP A O 1
ATOM 651 N N . ILE A 1 87 ? -1.432 -2.286 -7.527 1.00 91.75 87 ILE A N 1
ATOM 652 C CA . ILE A 1 87 ? -2.002 -1.537 -6.403 1.00 91.75 87 ILE A CA 1
ATOM 653 C C . ILE A 1 87 ? -3.522 -1.393 -6.527 1.00 91.75 87 ILE A C 1
ATOM 655 O O . ILE A 1 87 ? -4.233 -1.536 -5.537 1.00 91.75 87 ILE A O 1
ATOM 659 N N . THR A 1 88 ? -4.043 -1.165 -7.736 1.00 93.75 88 THR A N 1
ATOM 660 C CA . THR A 1 88 ? -5.489 -1.012 -7.953 1.00 93.75 88 THR A CA 1
ATOM 661 C C . THR A 1 88 ? -6.231 -2.292 -7.585 1.00 93.75 88 THR A C 1
ATOM 663 O O . THR A 1 88 ? -7.237 -2.238 -6.877 1.00 93.75 88 THR A O 1
ATOM 666 N N . ILE A 1 89 ? -5.719 -3.451 -8.008 1.00 94.38 89 ILE A N 1
ATOM 667 C CA . ILE A 1 89 ? -6.335 -4.739 -7.683 1.00 94.38 89 ILE A CA 1
ATOM 668 C C . ILE A 1 89 ? -6.175 -5.063 -6.199 1.00 94.38 89 ILE A C 1
ATOM 670 O O . ILE A 1 89 ? -7.153 -5.429 -5.553 1.00 94.38 89 ILE A O 1
ATOM 674 N N . THR A 1 90 ? -4.978 -4.915 -5.633 1.00 91.81 90 THR A N 1
ATOM 675 C CA . THR A 1 90 ? -4.730 -5.276 -4.226 1.00 91.81 90 THR A CA 1
ATOM 676 C C . THR A 1 90 ? -5.534 -4.411 -3.255 1.00 91.81 90 THR A C 1
ATOM 678 O O . THR A 1 90 ? -6.186 -4.954 -2.361 1.00 91.81 90 THR A O 1
ATOM 681 N N . VAL A 1 91 ? -5.574 -3.088 -3.459 1.00 90.44 91 VAL A N 1
ATOM 682 C CA . VAL A 1 91 ? -6.436 -2.182 -2.680 1.00 90.44 91 VAL A CA 1
ATOM 683 C C . VAL A 1 91 ? -7.908 -2.481 -2.939 1.00 90.44 91 VAL A C 1
ATOM 685 O O . VAL A 1 91 ? -8.688 -2.525 -1.991 1.00 90.44 91 VAL A O 1
ATOM 688 N N . GLY A 1 92 ? -8.298 -2.716 -4.196 1.00 91.88 92 GLY A N 1
ATOM 689 C CA . GLY A 1 92 ? -9.682 -3.008 -4.567 1.00 91.88 92 GLY A CA 1
ATOM 690 C C . GLY A 1 92 ? -10.224 -4.253 -3.868 1.00 91.88 92 GLY A C 1
ATOM 691 O O . GLY A 1 92 ? -11.303 -4.213 -3.284 1.00 91.88 92 GLY A O 1
ATOM 692 N N . VAL A 1 93 ? -9.450 -5.339 -3.844 1.00 92.19 93 VAL A N 1
ATOM 693 C CA . VAL A 1 93 ? -9.805 -6.562 -3.109 1.00 92.19 93 VAL A CA 1
ATOM 694 C C . VAL A 1 93 ? -9.905 -6.281 -1.610 1.00 92.19 93 VAL A C 1
ATOM 696 O O . VAL A 1 93 ? -10.878 -6.690 -0.981 1.00 92.19 93 VAL A O 1
ATOM 699 N N . TYR A 1 94 ? -8.950 -5.546 -1.033 1.00 87.62 94 TYR A N 1
ATOM 700 C CA . TYR A 1 94 ? -8.975 -5.220 0.395 1.00 87.62 94 TYR A CA 1
ATOM 701 C C . TYR A 1 94 ? -10.211 -4.385 0.776 1.00 87.62 94 TYR A C 1
ATOM 703 O O . TYR A 1 94 ? -10.852 -4.646 1.794 1.00 87.62 94 TYR A O 1
ATOM 711 N N . ALA A 1 95 ? -10.589 -3.430 -0.079 1.00 87.56 95 ALA A N 1
ATOM 712 C CA . ALA A 1 95 ? -11.785 -2.612 0.086 1.00 87.56 95 ALA A CA 1
ATOM 713 C C . ALA A 1 95 ? -13.080 -3.433 -0.027 1.00 87.56 95 ALA A C 1
ATOM 715 O O . ALA A 1 95 ? -14.008 -3.207 0.745 1.00 87.56 95 ALA A O 1
ATOM 716 N N . LEU A 1 96 ? -13.140 -4.409 -0.942 1.00 90.62 96 LEU A N 1
ATOM 717 C CA . LEU A 1 96 ? -14.301 -5.293 -1.104 1.00 90.62 96 LEU A CA 1
ATOM 718 C C . LEU A 1 96 ? -14.512 -6.225 0.092 1.00 90.62 96 LEU A C 1
ATOM 720 O O . LEU A 1 96 ? -15.651 -6.520 0.444 1.00 90.62 96 LEU A O 1
ATOM 724 N N . VAL A 1 97 ? -13.429 -6.694 0.711 1.00 88.81 97 VAL A N 1
ATOM 725 C CA . VAL A 1 97 ? -13.504 -7.571 1.888 1.00 88.81 97 VAL A CA 1
ATOM 726 C C . VAL A 1 97 ? -13.892 -6.790 3.153 1.00 88.81 97 VAL A C 1
ATOM 728 O O . VAL A 1 97 ? -14.409 -7.375 4.102 1.00 88.81 97 VAL A O 1
ATOM 731 N N . GLY A 1 98 ? -13.697 -5.468 3.167 1.00 81.12 98 GLY A N 1
ATOM 732 C CA . GLY A 1 98 ? -14.115 -4.606 4.275 1.00 81.12 98 GLY A CA 1
ATOM 733 C C . GLY A 1 98 ? -13.246 -4.744 5.526 1.00 81.12 98 GLY A C 1
ATOM 734 O O . GLY A 1 98 ? -13.693 -4.437 6.629 1.00 81.12 98 GLY A O 1
ATOM 735 N N . PHE A 1 99 ? -12.007 -5.219 5.378 1.00 79.38 99 PHE A N 1
ATOM 736 C CA . PHE A 1 99 ? -11.072 -5.265 6.494 1.00 79.38 99 PHE A CA 1
ATOM 737 C C . PHE A 1 99 ? -10.651 -3.864 6.926 1.00 79.38 99 PHE A C 1
ATOM 739 O O . PHE A 1 99 ? -10.482 -2.952 6.115 1.00 79.38 99 PHE A O 1
ATOM 746 N N . GLU A 1 100 ? -10.419 -3.715 8.227 1.00 79.19 100 GLU A N 1
ATOM 747 C CA . GLU A 1 100 ? -9.867 -2.490 8.782 1.00 79.19 100 GLU A CA 1
ATOM 748 C C . GLU A 1 100 ? -8.472 -2.212 8.199 1.00 79.19 100 GLU A C 1
ATOM 750 O O . GLU A 1 100 ? -7.629 -3.110 8.067 1.00 79.19 100 GLU A O 1
ATOM 755 N N . VAL A 1 101 ? -8.231 -0.951 7.835 1.00 79.44 101 VAL A N 1
ATOM 756 C CA . VAL A 1 101 ? -6.924 -0.495 7.363 1.00 79.44 101 VAL A CA 1
ATOM 757 C C . VAL A 1 101 ? -6.077 -0.139 8.574 1.00 79.44 101 VAL A C 1
ATOM 759 O O . VAL A 1 101 ? -6.293 0.868 9.242 1.00 79.44 101 VAL A O 1
ATOM 762 N N . THR A 1 102 ? -5.082 -0.976 8.839 1.00 85.75 102 THR A N 1
ATOM 763 C CA . THR A 1 102 ? -4.130 -0.795 9.937 1.00 85.75 102 THR A CA 1
ATOM 764 C C . THR A 1 102 ? -2.747 -0.439 9.382 1.00 85.75 102 THR A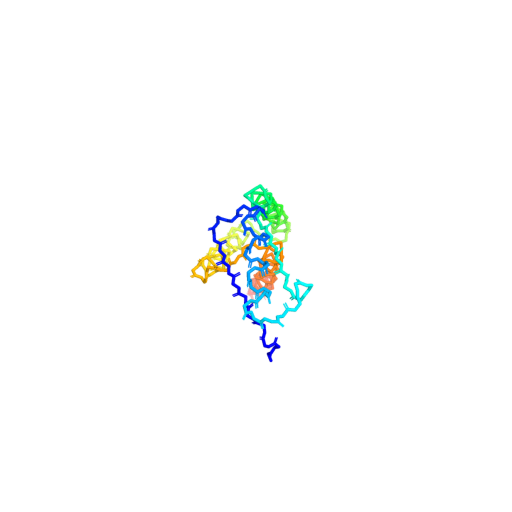 C 1
ATOM 766 O O . THR A 1 102 ? -2.481 -0.648 8.195 1.00 85.75 102 THR A O 1
ATOM 769 N N . PRO A 1 103 ? -1.799 0.032 10.211 1.00 85.94 103 PRO A N 1
ATOM 770 C CA . PRO A 1 103 ? -0.399 0.131 9.799 1.00 85.94 103 PRO A CA 1
ATOM 771 C C . PRO A 1 103 ? 0.150 -1.175 9.199 1.00 85.94 103 PRO A C 1
ATOM 773 O O . PRO A 1 103 ? 0.903 -1.138 8.228 1.00 85.94 103 PRO A O 1
ATOM 776 N N . GLY A 1 104 ? -0.272 -2.330 9.729 1.00 89.19 104 GLY A N 1
ATOM 777 C CA . GLY A 1 104 ? 0.099 -3.645 9.200 1.00 89.19 104 GLY A CA 1
ATOM 778 C C . GLY A 1 104 ? -0.404 -3.874 7.774 1.00 89.19 104 GLY A C 1
ATOM 779 O O . GLY A 1 104 ? 0.328 -4.408 6.944 1.00 89.19 104 GLY A O 1
ATOM 780 N N . THR A 1 105 ? -1.606 -3.391 7.454 1.00 87.75 105 THR A N 1
ATOM 781 C CA . THR A 1 105 ? -2.160 -3.414 6.093 1.00 87.75 105 THR A CA 1
ATOM 782 C C . THR A 1 105 ? -1.262 -2.664 5.113 1.00 87.75 105 THR A C 1
ATOM 784 O O . THR A 1 105 ? -0.964 -3.173 4.036 1.00 87.75 105 THR A O 1
ATOM 787 N N . VAL A 1 106 ? -0.784 -1.477 5.497 1.00 88.56 106 VAL A N 1
ATOM 788 C CA . VAL A 1 106 ? 0.106 -0.655 4.660 1.00 88.56 106 VAL A CA 1
ATOM 789 C C . VAL A 1 106 ? 1.436 -1.369 4.412 1.00 88.56 106 VAL A C 1
ATOM 791 O O . VAL A 1 106 ? 1.913 -1.405 3.281 1.00 88.56 106 VAL A O 1
ATOM 794 N N . ILE A 1 107 ? 2.018 -1.980 5.448 1.00 91.25 107 ILE A N 1
ATOM 795 C CA . ILE A 1 107 ? 3.257 -2.765 5.327 1.00 91.25 107 ILE A CA 1
ATOM 796 C C . ILE A 1 107 ? 3.057 -3.944 4.368 1.00 91.25 107 ILE A C 1
ATOM 798 O O . ILE A 1 107 ? 3.897 -4.184 3.498 1.00 91.25 107 ILE A O 1
ATOM 802 N N . GLY A 1 108 ? 1.941 -4.664 4.500 1.00 92.06 108 GLY A N 1
ATOM 803 C CA . GLY A 1 108 ? 1.597 -5.768 3.607 1.00 92.06 108 GLY A CA 1
ATOM 804 C C . GLY A 1 108 ? 1.451 -5.310 2.156 1.00 92.06 108 GLY A C 1
ATOM 805 O O . GLY A 1 108 ? 2.030 -5.920 1.260 1.00 92.06 108 GLY A O 1
ATOM 806 N N . LEU A 1 109 ? 0.762 -4.189 1.928 1.00 91.69 109 LEU A N 1
ATOM 807 C CA . LEU A 1 109 ? 0.597 -3.605 0.598 1.00 91.69 109 LEU A CA 1
ATOM 808 C C . LEU A 1 109 ? 1.944 -3.237 -0.041 1.00 91.69 109 LEU A C 1
ATOM 810 O O . LEU A 1 109 ? 2.223 -3.642 -1.166 1.00 91.69 109 LEU A O 1
ATOM 814 N N . LEU A 1 110 ? 2.810 -2.528 0.688 1.00 91.88 110 LEU A N 1
ATOM 815 C CA . LEU A 1 110 ? 4.143 -2.163 0.197 1.00 91.88 110 LEU A CA 1
ATOM 816 C C . LEU A 1 110 ? 5.015 -3.393 -0.090 1.00 91.88 110 LEU A C 1
ATOM 818 O O . LEU A 1 110 ? 5.809 -3.380 -1.027 1.00 91.88 110 LEU A O 1
ATOM 822 N N . THR A 1 111 ? 4.843 -4.467 0.680 1.00 93.50 111 THR A N 1
ATOM 823 C CA . THR A 1 111 ? 5.565 -5.729 0.478 1.00 93.50 111 THR A CA 1
ATOM 824 C C . THR A 1 111 ? 5.133 -6.421 -0.815 1.00 93.50 111 THR A C 1
ATOM 826 O O . THR A 1 111 ? 5.988 -6.860 -1.583 1.00 93.50 111 THR A O 1
ATOM 829 N N . ILE A 1 112 ? 3.826 -6.479 -1.096 1.00 93.62 112 ILE A N 1
ATOM 830 C CA . ILE A 1 112 ? 3.305 -7.020 -2.363 1.00 93.62 112 ILE A CA 1
ATOM 831 C C . ILE A 1 112 ? 3.871 -6.226 -3.545 1.00 93.62 112 ILE A C 1
ATOM 833 O O . ILE A 1 112 ? 4.373 -6.820 -4.498 1.00 93.62 112 ILE A O 1
ATOM 837 N N . LEU A 1 113 ? 3.864 -4.893 -3.457 1.00 92.81 11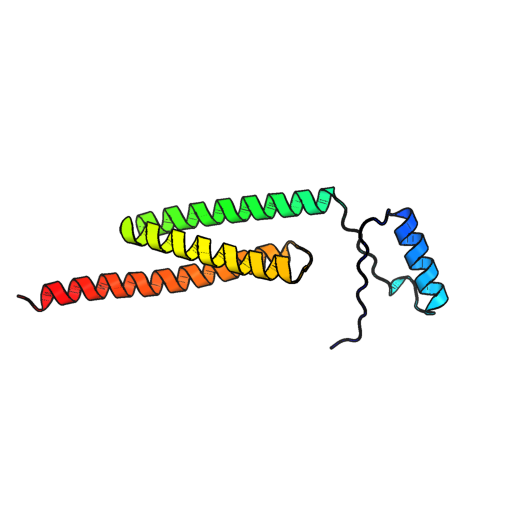3 LEU A N 1
ATOM 838 C CA . LEU A 1 113 ? 4.422 -4.031 -4.502 1.00 92.81 113 LEU A CA 1
ATOM 839 C C . LEU A 1 113 ? 5.934 -4.224 -4.679 1.00 92.81 113 LEU A C 1
ATOM 841 O O . LEU A 1 113 ? 6.420 -4.220 -5.807 1.00 92.81 113 LEU A O 1
ATOM 845 N N . GLY A 1 114 ? 6.682 -4.435 -3.593 1.00 92.75 114 GLY A N 1
ATOM 846 C CA . GLY A 1 114 ? 8.112 -4.742 -3.656 1.00 92.75 114 GLY A CA 1
ATOM 847 C C . GLY A 1 114 ? 8.408 -6.045 -4.405 1.00 92.75 114 GLY A C 1
ATOM 848 O O . GLY A 1 114 ? 9.319 -6.082 -5.231 1.00 92.75 114 GLY A O 1
ATOM 849 N N . TYR A 1 115 ? 7.615 -7.094 -4.168 1.00 93.81 115 TYR A N 1
ATOM 850 C CA . TYR A 1 115 ? 7.749 -8.359 -4.896 1.00 93.81 115 TYR A CA 1
ATOM 851 C C . TYR A 1 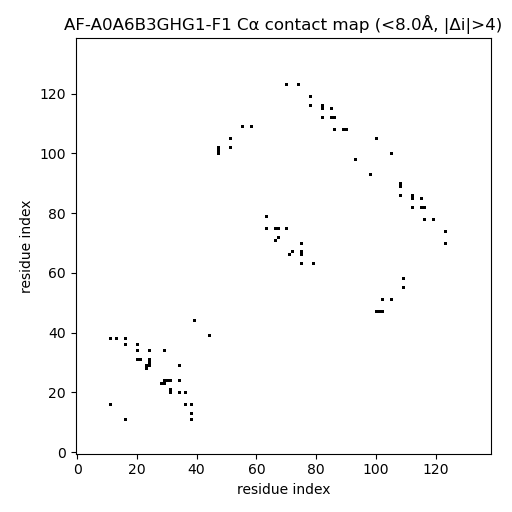115 ? 7.305 -8.256 -6.360 1.00 93.81 115 TYR A C 1
ATOM 853 O O . TYR A 1 115 ? 7.991 -8.789 -7.228 1.00 93.81 115 TYR A O 1
ATOM 861 N N . SER A 1 116 ? 6.217 -7.538 -6.650 1.00 93.12 116 SER A N 1
ATOM 862 C CA . SER A 1 116 ? 5.787 -7.260 -8.030 1.00 93.12 116 SER A CA 1
ATOM 863 C C . SER A 1 116 ? 6.867 -6.511 -8.824 1.00 93.12 116 SER A C 1
ATOM 865 O O . SER A 1 116 ? 7.195 -6.867 -9.961 1.00 93.12 116 SER A O 1
ATOM 867 N N . LEU A 1 117 ? 7.497 -5.512 -8.197 1.00 92.06 117 LEU A N 1
ATOM 868 C CA . LEU A 1 117 ? 8.623 -4.810 -8.799 1.00 92.06 117 LEU A CA 1
ATOM 869 C C . LEU A 1 117 ? 9.800 -5.756 -9.049 1.00 92.06 117 LEU A C 1
ATOM 871 O O . LEU A 1 117 ? 10.379 -5.706 -10.130 1.00 92.06 117 LEU A O 1
ATOM 875 N N . TYR A 1 118 ? 10.156 -6.605 -8.079 1.00 92.94 118 TYR A N 1
ATOM 876 C CA . TYR A 1 118 ? 11.239 -7.576 -8.246 1.00 92.94 118 TYR A CA 1
ATOM 877 C C . TYR A 1 118 ? 11.010 -8.469 -9.471 1.00 92.94 118 TYR A C 1
ATOM 879 O O . TYR A 1 118 ? 11.909 -8.604 -10.300 1.00 92.94 118 TYR A O 1
ATOM 887 N N . ASP A 1 119 ? 9.801 -9.009 -9.624 1.00 92.31 119 ASP A N 1
ATOM 888 C CA . ASP A 1 119 ? 9.442 -9.833 -10.781 1.00 92.31 119 ASP A CA 1
ATOM 889 C C . ASP A 1 119 ? 9.579 -9.047 -12.097 1.00 92.31 119 ASP A C 1
ATOM 891 O O . ASP A 1 119 ? 10.257 -9.475 -13.033 1.00 92.31 119 ASP A O 1
ATOM 895 N N . THR A 1 120 ? 9.058 -7.816 -12.129 1.00 91.19 120 THR A N 1
ATOM 896 C CA . THR A 1 120 ? 9.170 -6.919 -13.292 1.00 91.19 120 THR A CA 1
ATOM 897 C C . THR A 1 120 ? 10.628 -6.659 -13.690 1.00 91.19 120 THR A C 1
ATOM 899 O O . THR A 1 120 ? 10.969 -6.679 -14.874 1.00 91.19 120 THR A O 1
ATOM 902 N N . VAL A 1 121 ? 11.508 -6.434 -12.711 1.00 90.56 121 VAL A N 1
ATOM 903 C CA . VAL A 1 121 ? 12.940 -6.176 -12.929 1.00 90.56 121 VAL A CA 1
ATOM 904 C C . VAL A 1 121 ? 13.638 -7.389 -13.529 1.00 90.56 121 VAL A C 1
ATOM 906 O O . VAL A 1 121 ? 14.371 -7.236 -14.504 1.00 90.56 121 VAL A O 1
ATOM 909 N N . VAL A 1 122 ? 13.403 -8.583 -12.979 1.00 90.62 122 VAL A N 1
ATOM 910 C CA . VAL A 1 122 ? 14.020 -9.827 -13.466 1.00 90.62 122 VAL A CA 1
ATOM 911 C C . VAL A 1 122 ? 13.592 -10.118 -14.907 1.00 90.62 122 VAL A C 1
ATOM 913 O O . VAL A 1 122 ? 14.423 -10.469 -15.752 1.00 90.62 122 VAL A O 1
ATOM 916 N N . VAL A 1 123 ? 12.311 -9.909 -15.220 1.00 89.38 123 VAL A N 1
ATOM 917 C CA . VAL A 1 123 ? 11.792 -10.066 -16.585 1.00 89.38 123 VAL A CA 1
ATOM 918 C C . VAL A 1 123 ? 12.421 -9.043 -17.532 1.00 89.38 123 VAL A C 1
ATOM 920 O O . VAL A 1 123 ? 12.862 -9.403 -18.623 1.00 89.38 123 VAL A O 1
ATOM 923 N N . PHE A 1 124 ? 12.504 -7.771 -17.140 1.00 89.50 124 PHE A N 1
ATOM 924 C CA . PHE A 1 124 ? 13.076 -6.728 -17.996 1.00 89.50 124 PHE A CA 1
ATOM 925 C C . PHE A 1 124 ? 14.569 -6.907 -18.247 1.00 89.50 124 PHE A C 1
ATOM 927 O O . PHE A 1 124 ? 15.034 -6.641 -19.357 1.00 89.50 124 PHE A O 1
ATOM 934 N N . ASP A 1 125 ? 15.314 -7.377 -17.251 1.00 88.19 125 ASP A N 1
ATOM 935 C CA . ASP A 1 125 ? 16.730 -7.691 -17.418 1.00 88.19 125 ASP A CA 1
ATOM 936 C C . ASP A 1 125 ? 16.915 -8.823 -18.439 1.00 88.19 125 ASP A C 1
ATOM 938 O O . ASP A 1 125 ? 17.639 -8.666 -19.424 1.00 88.19 125 ASP A O 1
ATOM 942 N N . SER A 1 126 ? 16.115 -9.887 -18.322 1.00 86.88 126 SER A N 1
ATOM 943 C CA . SER A 1 126 ? 16.099 -10.997 -19.287 1.00 86.88 126 SER A CA 1
ATOM 944 C C . SER A 1 126 ? 15.772 -10.531 -20.719 1.00 86.88 126 SER A C 1
ATOM 946 O O . SER A 1 126 ? 16.393 -10.967 -21.691 1.00 86.88 126 SER A O 1
ATOM 948 N N . LEU A 1 127 ? 14.821 -9.600 -20.880 1.00 85.38 127 LEU A N 1
ATOM 949 C CA . LEU A 1 127 ? 14.467 -9.024 -22.187 1.00 85.38 127 LEU A CA 1
ATOM 950 C C . LEU A 1 127 ? 15.603 -8.187 -22.795 1.00 85.38 127 LEU A C 1
ATOM 952 O O . LEU A 1 127 ? 15.783 -8.174 -24.018 1.00 85.38 127 LEU A O 1
ATOM 956 N N . LYS A 1 128 ? 16.361 -7.477 -21.957 1.00 82.19 128 LYS A N 1
ATOM 957 C CA . LYS A 1 128 ? 17.517 -6.672 -22.367 1.00 82.19 128 LYS A CA 1
ATOM 958 C C . LYS A 1 128 ? 18.686 -7.556 -22.806 1.00 82.19 128 LYS A C 1
ATOM 960 O O . LYS A 1 128 ? 19.363 -7.231 -23.783 1.00 82.19 128 LYS A O 1
ATOM 965 N N . GLU A 1 129 ? 18.910 -8.675 -22.122 1.00 82.00 129 GLU A N 1
ATOM 966 C CA . GLU A 1 129 ? 19.920 -9.669 -22.499 1.00 82.00 129 GLU A CA 1
ATOM 967 C C . GLU A 1 129 ? 19.576 -10.363 -23.823 1.00 82.00 129 GLU A C 1
ATOM 969 O O . GLU A 1 129 ? 20.414 -10.409 -24.726 1.00 82.00 129 GLU A O 1
ATOM 974 N N . GLY A 1 130 ? 18.321 -10.789 -24.010 1.00 79.94 130 GLY A N 1
ATOM 975 C CA . GLY A 1 130 ? 17.878 -11.425 -25.257 1.00 79.94 130 GLY A CA 1
ATOM 976 C C . GLY A 1 130 ? 18.054 -10.538 -26.500 1.00 79.94 130 GLY A C 1
ATOM 977 O O . GLY A 1 130 ? 18.467 -11.013 -27.558 1.00 79.94 130 GLY A O 1
ATOM 978 N N . GLN A 1 131 ? 17.821 -9.226 -26.380 1.00 75.06 131 GLN A N 1
ATOM 979 C CA . GLN A 1 131 ? 18.055 -8.279 -27.481 1.00 75.06 131 GLN A CA 1
ATOM 980 C C . GLN A 1 131 ? 19.540 -8.150 -27.860 1.00 75.06 131 GLN A C 1
ATOM 982 O O . GLN A 1 131 ? 19.861 -7.983 -29.042 1.00 75.06 131 GLN A O 1
ATOM 987 N N . LYS A 1 132 ? 20.452 -8.257 -26.882 1.00 68.81 132 LYS A N 1
ATOM 988 C CA . LYS A 1 132 ? 21.907 -8.220 -27.111 1.00 68.81 132 LYS A CA 1
ATOM 989 C C . LYS A 1 132 ? 22.421 -9.445 -27.867 1.00 68.81 132 LYS A C 1
ATOM 991 O O . LYS A 1 132 ? 23.339 -9.308 -28.675 1.00 68.81 132 LYS A O 1
ATOM 996 N N . ASP A 1 133 ? 21.860 -10.625 -27.619 1.00 65.25 133 ASP A N 1
ATOM 997 C CA . ASP A 1 133 ? 22.331 -11.858 -28.261 1.00 65.25 133 ASP A CA 1
ATOM 998 C C . ASP A 1 133 ? 21.825 -12.013 -29.701 1.00 65.25 133 ASP A C 1
ATOM 1000 O O . ASP A 1 133 ? 22.589 -12.429 -30.577 1.00 65.25 133 ASP A O 1
ATOM 1004 N N . ILE A 1 134 ? 20.603 -11.557 -30.003 1.00 64.69 134 ILE A N 1
ATOM 1005 C CA . ILE A 1 134 ? 20.079 -11.523 -31.383 1.00 64.69 134 ILE A CA 1
ATOM 1006 C C . ILE A 1 134 ? 20.969 -10.655 -32.293 1.00 64.69 134 ILE A C 1
ATOM 1008 O O . ILE A 1 134 ? 21.222 -10.998 -33.451 1.00 64.69 134 ILE A O 1
ATOM 1012 N N . THR A 1 135 ? 21.515 -9.553 -31.768 1.00 60.97 135 THR A N 1
ATOM 1013 C CA . THR A 1 135 ? 22.428 -8.688 -32.533 1.00 60.97 135 THR A CA 1
ATOM 1014 C C . THR A 1 135 ? 23.809 -9.312 -32.763 1.00 60.97 135 THR A C 1
ATOM 1016 O O . THR A 1 135 ? 24.487 -8.920 -33.712 1.00 60.97 135 THR A O 1
ATOM 1019 N N . LYS A 1 136 ? 24.228 -10.301 -31.960 1.00 57.62 136 LYS A N 1
ATOM 1020 C CA . LYS A 1 136 ? 25.499 -11.020 -32.152 1.00 57.62 136 LYS A CA 1
ATOM 1021 C C . LYS A 1 136 ? 25.402 -12.186 -33.134 1.00 57.62 136 LYS A C 1
ATOM 1023 O O . LYS A 1 136 ? 26.369 -12.422 -33.844 1.00 57.62 136 LYS A O 1
ATOM 1028 N N . GLN A 1 137 ? 24.268 -12.885 -33.218 1.00 56.25 137 GLN A N 1
ATOM 1029 C CA . GLN A 1 137 ? 24.106 -14.016 -34.151 1.00 56.25 137 GLN A CA 1
ATOM 1030 C C . GLN A 1 137 ? 24.043 -13.614 -35.633 1.00 56.25 137 GLN A C 1
ATOM 1032 O O . GLN A 1 137 ? 24.162 -14.473 -36.501 1.00 56.25 137 GLN A O 1
ATOM 1037 N N . THR A 1 138 ? 23.865 -12.326 -35.937 1.00 52.72 138 THR A N 1
ATOM 1038 C CA . THR A 1 138 ? 23.755 -11.831 -37.322 1.00 52.72 138 THR A CA 1
ATOM 1039 C C . THR A 1 138 ? 25.101 -11.342 -37.893 1.00 52.72 138 THR A C 1
ATOM 1041 O O . THR A 1 138 ? 25.124 -10.723 -38.956 1.00 52.72 138 THR A O 1
ATOM 1044 N N . ARG A 1 139 ? 26.231 -11.584 -37.213 1.00 42.47 139 ARG A N 1
ATOM 1045 C CA . ARG A 1 139 ? 27.573 -11.214 -37.695 1.00 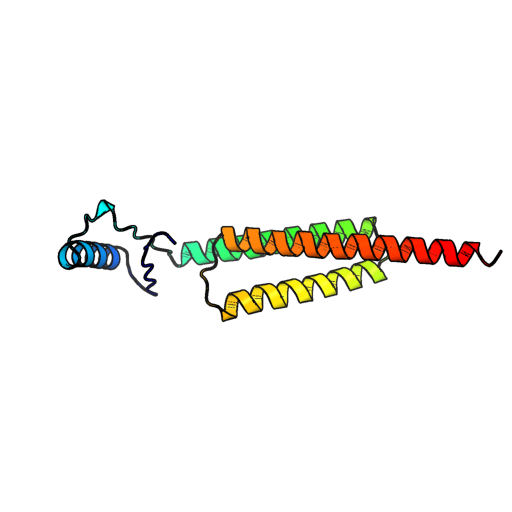42.47 139 ARG A CA 1
ATOM 1046 C C . ARG A 1 139 ? 28.500 -12.405 -37.862 1.00 42.47 139 ARG A C 1
ATOM 1048 O O . ARG A 1 139 ? 28.491 -13.281 -36.975 1.00 42.47 139 ARG A O 1
#

Secondary structure (DSSP, 8-state):
---------SS--HHHHHHHHHHHHHHHT--GGG-------HHHHHHHHHHHHHHHHHHHHHHHHHHHHHS-HHHHHHHHHHHHHHHHHHHHHHHHHT----HHHHHHHHHHHHHHHHHHHHHHHHHHHHHHHHHHHT-

Solvent-accessible surface area (backbone atoms only — not comparable to full-atom values): 8348 Å² total; per-residue (Å²): 131,87,88,76,85,86,85,87,78,88,90,70,54,77,67,58,47,50,53,51,47,53,52,50,19,67,77,68,72,43,64,58,88,79,60,85,82,84,81,85,46,73,69,53,56,52,52,52,51,53,49,42,54,50,53,50,53,52,50,53,51,53,50,53,55,50,31,64,73,76,43,56,71,72,56,38,53,52,52,52,52,52,51,53,50,51,50,51,51,55,52,48,53,46,60,73,72,63,62,83,88,45,75,67,51,47,55,51,52,54,49,54,51,52,51,54,48,51,54,52,50,56,53,50,51,53,55,55,53,54,57,55,50,62,67,54,75,77,108

Foldseek 3Di:
DPPDDDDDDDDDDPVNQVVVLVVCCVVVVPPSVVDDDDDCDPVNLVVLVVVLVVVVVVLLVVLLVVCVVLHDPVLSVVLSVQLVVLLCVLVVVVVVVPDDDDNVNSVVSVVSSVVSSVVSSVVRVVVVVVVVVVVVVVD

Radius of gyration: 23.7 Å; Cα contacts (8 Å, |Δi|>4): 46; chains: 1; bounding box: 51×32×72 Å

pLDDT: mean 83.9, std 10.16, range [40.41, 94.38]

Sequence (139 aa):
GNGGLRIQITEVDTAKANEIKETLSDELGIPADDINADLVGPSWGEQIANKAWTGLGVFMILVVIYLAIAFEWRMAVAALVALIHDITITVGVYALVGFEVTPGTVIGLLTILGYSLYDTVVVFDSLKEGQKDITKQTR